Protein AF-A0A382IQV8-F1 (afdb_monomer_lite)

Secondary structure (DSSP, 8-state):
---EEEEE-BTTTB----HHHHHHHHHHHHHHHHHSTTTSPPPGGGTT--BPTTHHHHHHHS-TTSEEEEE-S--GGGHHHHHHHHHHTT---SEEE----SSPP-----EEEP-S-----SSS-TTTTSEEES-------TTT----SS------

Sequence (156 aa):
MRNTWFIDIDGTIVKHKNNEQLDERLMLLGEEQIVFPYGEDVDADLLDEEMLPGVKDFWSEIPSEDIIILTTAREHRHKWLTEQMLRVFGLRYDQIIFALGSNKRFLINDREPHKGEFITYPHILESASEFKDKAIALNVERNRGLINEKWVFTHI

pLDDT: mean 82.47, std 18.12, range [37.38, 98.62]

Structure (mmCIF, N/CA/C/O backbone):
data_AF-A0A382IQV8-F1
#
_entry.id   AF-A0A382IQV8-F1
#
loop_
_atom_site.group_PDB
_atom_site.id
_atom_site.type_symbol
_atom_site.label_atom_id
_atom_site.label_alt_id
_atom_site.label_comp_id
_atom_site.label_asym_id
_atom_site.label_entity_id
_atom_site.label_seq_id
_atom_site.pdbx_PDB_ins_code
_atom_site.Cartn_x
_atom_site.Cartn_y
_atom_site.Cartn_z
_atom_site.occupancy
_atom_site.B_iso_or_equiv
_atom_site.auth_seq_id
_atom_site.auth_comp_id
_atom_site.auth_asym_id
_atom_site.auth_atom_id
_atom_site.pdbx_PDB_model_num
ATOM 1 N N . MET A 1 1 ? -20.464 -0.361 11.454 1.00 68.88 1 MET A N 1
ATOM 2 C CA . MET A 1 1 ? -19.766 0.947 11.378 1.00 68.88 1 MET A CA 1
ATOM 3 C C . MET A 1 1 ? -18.715 0.813 10.296 1.00 68.88 1 MET A C 1
ATOM 5 O O . MET A 1 1 ? -18.274 -0.300 10.078 1.00 68.88 1 MET A O 1
ATOM 9 N N . ARG A 1 2 ? -18.370 1.895 9.598 1.00 88.56 2 ARG A N 1
ATOM 10 C CA . ARG A 1 2 ? -17.393 1.859 8.505 1.00 88.56 2 ARG A CA 1
ATOM 11 C C . ARG A 1 2 ? -15.979 2.005 9.066 1.00 88.56 2 ARG A C 1
ATOM 13 O O . ARG A 1 2 ? -15.729 3.003 9.745 1.00 88.56 2 ARG A O 1
ATOM 20 N N . ASN A 1 3 ? -15.086 1.064 8.780 1.00 92.81 3 ASN A N 1
ATOM 21 C CA . ASN A 1 3 ? -13.671 1.193 9.121 1.00 92.81 3 ASN A CA 1
ATOM 22 C C . ASN A 1 3 ? -12.900 1.897 7.995 1.00 92.81 3 ASN A C 1
ATOM 24 O O . ASN A 1 3 ? -13.375 2.026 6.862 1.00 92.81 3 ASN A O 1
ATOM 28 N N . THR A 1 4 ? -11.689 2.343 8.322 1.00 95.31 4 THR A N 1
ATOM 29 C CA . THR A 1 4 ? -10.746 2.926 7.364 1.00 95.31 4 THR A CA 1
ATOM 30 C C . THR A 1 4 ? -9.427 2.172 7.437 1.00 95.31 4 THR A C 1
ATOM 32 O O . THR A 1 4 ? -8.847 2.035 8.514 1.00 95.31 4 THR A O 1
ATOM 35 N N . TRP A 1 5 ? -8.936 1.731 6.286 1.00 95.62 5 TRP A N 1
ATOM 36 C CA . TRP A 1 5 ? -7.706 0.968 6.127 1.00 95.62 5 TRP A CA 1
ATOM 37 C C . TRP A 1 5 ? -6.628 1.855 5.518 1.00 95.62 5 TRP A C 1
ATOM 39 O O . TRP A 1 5 ? -6.805 2.381 4.422 1.00 95.62 5 TRP A O 1
ATOM 49 N N . PHE A 1 6 ? -5.505 2.008 6.217 1.00 96.38 6 PHE A N 1
ATOM 50 C CA . PHE A 1 6 ? -4.305 2.647 5.678 1.00 96.38 6 PHE A CA 1
ATOM 51 C C . PHE A 1 6 ? -3.318 1.558 5.266 1.00 96.38 6 PHE A C 1
ATOM 53 O O . PHE A 1 6 ? -2.800 0.854 6.132 1.00 96.38 6 PHE A O 1
ATOM 60 N N . ILE A 1 7 ? -3.071 1.403 3.965 1.00 96.81 7 ILE A N 1
ATOM 61 C CA . ILE A 1 7 ? -2.257 0.297 3.436 1.00 96.81 7 ILE A CA 1
ATOM 62 C C . ILE A 1 7 ? -1.095 0.858 2.613 1.00 96.81 7 ILE A C 1
ATOM 64 O O . ILE A 1 7 ? -1.285 1.703 1.742 1.00 96.81 7 ILE A O 1
ATOM 68 N N . ASP A 1 8 ? 0.129 0.431 2.913 1.00 96.81 8 ASP A N 1
ATOM 69 C CA . ASP A 1 8 ? 1.323 0.786 2.136 1.00 96.81 8 ASP A CA 1
ATOM 70 C C . ASP A 1 8 ? 1.357 0.008 0.805 1.00 96.81 8 ASP A C 1
ATOM 72 O O . ASP A 1 8 ? 0.843 -1.104 0.739 1.00 96.81 8 ASP A O 1
ATOM 76 N N . ILE A 1 9 ? 1.936 0.568 -0.264 1.00 97.88 9 ILE A N 1
ATOM 77 C CA . ILE A 1 9 ? 2.003 -0.107 -1.578 1.00 97.88 9 ILE A CA 1
ATOM 78 C C . ILE A 1 9 ? 3.272 -0.965 -1.709 1.00 97.88 9 ILE A C 1
ATOM 80 O O . ILE A 1 9 ? 3.201 -2.196 -1.776 1.00 97.88 9 ILE A O 1
ATOM 84 N N . ASP A 1 10 ? 4.438 -0.324 -1.762 1.00 97.44 10 ASP A N 1
ATOM 85 C CA . ASP A 1 10 ? 5.699 -0.947 -2.172 1.00 97.44 10 ASP A CA 1
ATOM 86 C C . ASP A 1 10 ? 6.320 -1.809 -1.071 1.00 97.44 10 ASP A C 1
ATOM 88 O O . ASP A 1 10 ? 6.808 -1.327 -0.051 1.00 97.44 10 ASP A O 1
ATOM 92 N N . GLY A 1 11 ? 6.378 -3.115 -1.315 1.00 96.25 11 GLY A N 1
ATOM 93 C CA . GLY A 1 11 ? 6.827 -4.103 -0.341 1.00 96.25 11 GLY A CA 1
ATOM 94 C C . GLY A 1 11 ? 5.714 -4.664 0.538 1.00 96.25 11 GLY A C 1
ATOM 95 O O . GLY A 1 11 ? 6.015 -5.526 1.364 1.00 96.25 11 GLY A O 1
ATOM 96 N N . THR A 1 12 ? 4.471 -4.223 0.330 1.00 96.19 12 THR A N 1
ATOM 97 C CA . THR A 1 12 ? 3.285 -4.646 1.088 1.00 96.19 12 THR A CA 1
ATOM 98 C C . THR A 1 12 ? 2.229 -5.262 0.162 1.00 96.19 12 THR A C 1
ATOM 100 O O . THR A 1 12 ? 1.868 -6.422 0.344 1.00 96.19 12 THR A O 1
ATOM 103 N N . ILE A 1 13 ? 1.790 -4.529 -0.869 1.00 97.69 13 ILE A N 1
ATOM 104 C CA . ILE A 1 13 ? 0.855 -5.002 -1.912 1.00 97.69 13 ILE A CA 1
ATOM 105 C C . ILE A 1 13 ? 1.627 -5.610 -3.085 1.00 97.69 13 ILE A C 1
ATOM 107 O O . ILE A 1 13 ? 1.256 -6.652 -3.620 1.00 97.69 13 ILE A O 1
ATOM 111 N N . VAL A 1 14 ? 2.712 -4.951 -3.487 1.00 97.88 14 VAL A N 1
ATOM 112 C CA . VAL A 1 14 ? 3.538 -5.347 -4.632 1.00 97.88 14 VAL A CA 1
ATOM 113 C C . VAL A 1 14 ? 4.999 -5.444 -4.239 1.00 97.88 14 VAL A C 1
ATOM 115 O O . VAL A 1 14 ? 5.410 -4.905 -3.206 1.00 97.88 14 VAL A O 1
ATOM 118 N N . LYS A 1 15 ? 5.805 -6.124 -5.053 1.00 97.88 15 LYS A N 1
ATOM 119 C CA . LYS A 1 15 ? 7.254 -6.139 -4.876 1.00 97.88 15 LYS A CA 1
ATOM 120 C C . LYS A 1 15 ? 7.783 -4.707 -4.857 1.00 97.88 15 LYS A C 1
ATOM 122 O O . LYS A 1 15 ? 7.514 -3.910 -5.744 1.00 97.88 15 LYS A O 1
ATOM 127 N N . HIS A 1 16 ? 8.551 -4.382 -3.825 1.00 97.50 16 HIS A N 1
ATOM 128 C CA . HIS A 1 16 ? 9.130 -3.061 -3.650 1.00 97.50 16 HIS A CA 1
ATOM 129 C C . HIS A 1 16 ? 9.996 -2.669 -4.853 1.00 97.50 16 HIS A C 1
ATOM 131 O O . HIS A 1 16 ? 10.999 -3.335 -5.135 1.00 97.50 16 HIS A O 1
ATOM 137 N N . LYS A 1 17 ? 9.681 -1.513 -5.440 1.00 96.56 17 LYS A N 1
ATOM 138 C CA . LYS A 1 17 ? 10.497 -0.807 -6.430 1.00 96.56 17 LYS A CA 1
ATOM 139 C C . LYS A 1 17 ? 10.854 0.586 -5.927 1.00 96.56 17 LYS A C 1
ATOM 141 O O . LYS A 1 17 ? 10.083 1.210 -5.202 1.00 96.56 17 LYS A O 1
ATOM 146 N N . ASN A 1 18 ? 12.045 1.063 -6.277 1.00 96.25 18 ASN A N 1
ATOM 147 C CA . ASN A 1 18 ? 12.410 2.458 -6.036 1.00 96.25 18 ASN A CA 1
ATOM 148 C C . ASN A 1 18 ? 11.871 3.363 -7.166 1.00 96.25 18 ASN A C 1
ATOM 150 O O . ASN A 1 18 ? 11.386 2.879 -8.188 1.00 96.25 18 ASN A O 1
ATOM 154 N N . ASN A 1 19 ? 11.952 4.683 -6.982 1.00 96.56 19 ASN A N 1
ATOM 155 C CA . ASN A 1 19 ? 11.470 5.637 -7.983 1.00 96.56 19 ASN A CA 1
ATOM 156 C C . ASN A 1 19 ? 12.250 5.553 -9.313 1.00 96.56 19 ASN A C 1
ATOM 158 O O . ASN A 1 19 ? 11.633 5.700 -10.356 1.00 96.56 19 ASN A O 1
ATOM 162 N N . GLU A 1 20 ? 13.551 5.239 -9.301 1.00 96.62 20 GLU A N 1
ATOM 163 C CA . GLU A 1 20 ? 14.361 5.098 -10.528 1.00 96.62 20 GLU A CA 1
ATOM 164 C C . GLU A 1 20 ? 13.877 3.930 -11.403 1.00 96.62 20 GLU A C 1
ATOM 166 O O . GLU A 1 20 ? 13.711 4.082 -12.606 1.00 96.62 20 GLU A O 1
ATOM 171 N N . GLN A 1 21 ? 13.559 2.783 -10.799 1.00 96.25 21 GLN A N 1
ATOM 172 C CA . GLN A 1 21 ? 13.012 1.619 -11.504 1.00 96.25 21 GLN A CA 1
ATOM 173 C C . GLN A 1 21 ? 11.627 1.904 -12.102 1.00 96.25 21 GLN A C 1
ATOM 175 O O . GLN A 1 21 ? 11.269 1.368 -13.150 1.00 96.25 21 GLN A O 1
ATOM 180 N N . LEU A 1 22 ? 10.823 2.731 -11.429 1.00 95.19 22 LEU A N 1
ATOM 181 C CA . LEU A 1 22 ? 9.519 3.155 -11.940 1.00 95.19 22 LEU A CA 1
ATOM 182 C C . LEU A 1 22 ? 9.669 4.179 -13.071 1.00 95.19 22 LEU A C 1
ATOM 184 O O . LEU A 1 22 ? 8.923 4.111 -14.047 1.00 95.19 22 LEU A O 1
ATOM 188 N N . ASP A 1 23 ? 10.654 5.072 -12.974 1.00 94.50 23 ASP A N 1
ATOM 189 C CA . ASP A 1 23 ? 11.015 6.017 -14.031 1.00 94.50 23 ASP A CA 1
ATOM 190 C C . ASP A 1 23 ? 11.483 5.282 -15.292 1.00 94.50 23 ASP A C 1
ATOM 192 O O . ASP A 1 23 ? 10.970 5.540 -16.381 1.00 94.50 23 ASP A O 1
ATOM 196 N N . GLU A 1 24 ? 12.387 4.310 -15.150 1.00 93.62 24 GLU A N 1
ATOM 197 C CA . GLU A 1 24 ? 12.814 3.431 -16.245 1.00 93.62 24 GLU A CA 1
ATOM 198 C C . GLU A 1 24 ? 11.615 2.737 -16.893 1.00 93.62 24 GLU A C 1
ATOM 200 O O . GLU A 1 24 ? 11.510 2.673 -18.121 1.00 93.62 24 GLU A O 1
ATOM 205 N N . ARG A 1 25 ? 10.663 2.263 -16.080 1.00 91.44 25 ARG A N 1
ATOM 206 C CA . ARG A 1 25 ? 9.465 1.617 -16.608 1.00 91.44 25 ARG A CA 1
ATOM 207 C C . ARG A 1 25 ? 8.580 2.577 -17.397 1.00 91.44 25 ARG A C 1
ATOM 209 O O . ARG A 1 25 ? 8.141 2.224 -18.490 1.00 91.44 25 ARG A O 1
ATOM 216 N N . LEU A 1 26 ? 8.349 3.785 -16.888 1.00 89.75 26 LEU A N 1
ATOM 217 C CA . LEU A 1 26 ? 7.609 4.821 -17.611 1.00 89.75 26 LEU A CA 1
ATOM 218 C C . LEU A 1 26 ? 8.294 5.192 -18.933 1.00 89.75 26 LEU A C 1
ATOM 220 O O . LEU A 1 26 ? 7.616 5.339 -19.948 1.00 89.75 26 LEU A O 1
ATOM 224 N N . MET A 1 27 ? 9.627 5.293 -18.947 1.00 88.88 27 MET A N 1
ATOM 225 C CA . MET A 1 27 ? 10.386 5.566 -20.172 1.00 88.88 27 MET A CA 1
ATOM 226 C C . MET A 1 27 ? 10.217 4.456 -21.215 1.00 88.88 27 MET A C 1
ATOM 228 O O . MET A 1 27 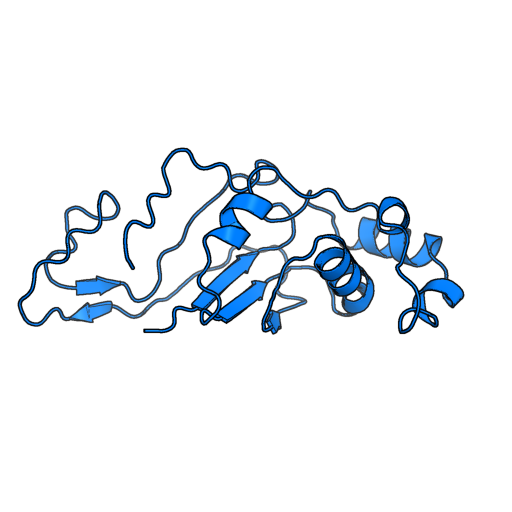? 10.060 4.756 -22.396 1.00 88.88 27 MET A O 1
ATOM 232 N N . LEU A 1 28 ? 10.215 3.186 -20.792 1.00 87.75 28 LEU A N 1
ATOM 233 C CA . LEU A 1 28 ? 10.021 2.038 -21.687 1.00 87.75 28 LEU A CA 1
ATOM 234 C C . LEU A 1 28 ? 8.606 1.955 -22.268 1.00 87.75 28 LEU A C 1
ATOM 236 O O . LEU A 1 28 ? 8.439 1.490 -23.393 1.00 87.75 28 LEU A O 1
ATOM 240 N N . LEU A 1 29 ? 7.595 2.396 -21.518 1.00 83.69 29 LEU A N 1
ATOM 241 C CA . LEU A 1 29 ? 6.222 2.477 -22.016 1.00 83.69 29 LEU A CA 1
ATOM 242 C C . LEU A 1 29 ? 6.073 3.555 -23.099 1.00 83.69 29 LEU A C 1
ATOM 244 O O . LEU A 1 29 ? 5.292 3.383 -24.034 1.00 83.69 29 LEU A O 1
ATOM 248 N N . GLY A 1 30 ? 6.874 4.620 -23.027 1.00 74.12 30 GLY A N 1
ATOM 249 C CA . GLY A 1 30 ? 6.828 5.731 -23.972 1.00 74.12 30 GLY A CA 1
ATOM 250 C C . GLY A 1 30 ? 5.577 6.602 -23.803 1.00 74.12 30 GLY A C 1
ATOM 251 O O . GLY A 1 30 ? 4.562 6.190 -23.241 1.00 74.12 30 GLY A O 1
ATOM 252 N N . GLU A 1 31 ? 5.642 7.843 -24.291 1.00 66.19 31 GLU A N 1
ATOM 253 C CA . GLU A 1 31 ? 4.554 8.819 -24.122 1.00 66.19 31 GLU A CA 1
ATOM 254 C C . GLU A 1 31 ? 3.244 8.362 -24.780 1.00 66.19 31 GLU A C 1
ATOM 256 O O . GLU A 1 31 ? 2.172 8.600 -24.230 1.00 66.19 31 GLU A O 1
ATOM 261 N N . GLU A 1 32 ? 3.305 7.648 -25.909 1.00 61.41 32 GLU A N 1
ATOM 262 C CA . GLU A 1 32 ? 2.106 7.184 -26.618 1.00 61.41 32 GLU A CA 1
ATOM 263 C C . GLU A 1 32 ? 1.259 6.222 -25.769 1.00 61.41 32 GLU A C 1
ATOM 265 O O . GLU A 1 32 ? 0.039 6.368 -25.720 1.00 61.41 32 GLU A O 1
ATOM 270 N N . GLN A 1 33 ? 1.873 5.307 -25.011 1.00 59.84 33 GLN A N 1
ATOM 271 C CA . GLN A 1 33 ? 1.118 4.394 -24.139 1.00 59.84 33 GLN A CA 1
ATOM 272 C C . GLN A 1 33 ? 0.539 5.102 -22.904 1.00 59.84 33 GLN A C 1
ATOM 274 O O . GLN A 1 33 ? -0.514 4.713 -22.401 1.00 59.84 33 GLN A O 1
ATOM 279 N N . ILE A 1 34 ? 1.185 6.180 -22.443 1.00 57.88 34 ILE A N 1
ATOM 280 C CA . ILE A 1 34 ? 0.716 7.007 -21.319 1.00 57.88 34 ILE A CA 1
ATOM 281 C C . ILE A 1 34 ? -0.442 7.930 -21.749 1.00 57.88 34 ILE A C 1
ATOM 283 O O . ILE A 1 34 ? -1.275 8.299 -20.919 1.00 57.88 34 ILE A O 1
ATOM 287 N N . VAL A 1 35 ? -0.529 8.290 -23.038 1.00 55.94 35 VAL A N 1
ATOM 288 C CA . VAL A 1 35 ? -1.546 9.207 -23.595 1.00 55.94 35 VAL A CA 1
ATOM 289 C C . VAL A 1 35 ? -2.823 8.486 -24.067 1.00 55.94 35 VAL A C 1
ATOM 291 O O . VAL A 1 35 ? -3.893 9.097 -24.054 1.00 55.94 35 VAL A O 1
ATOM 294 N N . PHE A 1 36 ? -2.775 7.179 -24.367 1.00 53.22 36 PHE A N 1
ATOM 295 C CA . PHE A 1 36 ? -3.946 6.358 -24.746 1.00 53.22 36 PHE A CA 1
ATOM 296 C C . PHE A 1 36 ? -4.612 5.467 -23.648 1.00 53.22 36 PHE A C 1
ATOM 298 O O . PHE A 1 36 ? -5.195 4.440 -23.989 1.00 53.22 36 PHE A O 1
ATOM 305 N N . PRO A 1 37 ? -4.653 5.793 -22.337 1.00 52.97 37 PRO A N 1
ATOM 306 C CA . PRO A 1 37 ? -5.076 4.829 -21.311 1.00 52.97 37 PRO A CA 1
ATOM 307 C C . PRO A 1 37 ? -6.569 4.863 -20.941 1.00 52.97 37 PRO A C 1
ATOM 309 O O . PRO A 1 37 ? -6.979 4.210 -19.982 1.00 52.97 37 PRO A O 1
ATOM 312 N N . TYR A 1 38 ? -7.402 5.642 -21.635 1.00 51.66 38 TYR A N 1
ATOM 313 C CA . TYR A 1 38 ? -8.816 5.794 -21.256 1.00 51.66 38 TYR A CA 1
ATOM 314 C C . TYR A 1 38 ? -9.783 4.819 -21.950 1.00 51.66 38 TYR A C 1
ATOM 316 O O . TYR A 1 38 ? -10.989 4.942 -21.745 1.00 51.66 38 TYR A O 1
ATOM 324 N N . GLY A 1 39 ? -9.295 3.844 -22.730 1.00 52.66 39 GLY A N 1
ATOM 325 C CA . GLY A 1 39 ? -10.178 2.981 -23.531 1.00 52.66 39 GLY A CA 1
ATOM 326 C C . GLY A 1 39 ? -9.807 1.505 -23.655 1.00 52.66 39 GLY A C 1
ATOM 327 O O . GLY A 1 39 ? -10.721 0.691 -23.745 1.00 52.66 39 GLY A O 1
ATOM 328 N N . GLU A 1 40 ? -8.524 1.140 -23.623 1.00 59.91 40 GLU A N 1
ATOM 329 C CA . GLU A 1 40 ? -8.083 -0.253 -23.794 1.00 59.91 40 GLU A CA 1
ATOM 330 C C . GLU A 1 40 ? -7.298 -0.734 -22.571 1.00 59.91 40 GLU A C 1
ATOM 332 O O . GLU A 1 40 ? -6.636 0.054 -21.890 1.00 59.91 40 GLU A O 1
ATOM 337 N N . ASP A 1 41 ? -7.442 -2.017 -22.242 1.00 61.53 41 ASP A N 1
ATOM 338 C CA . ASP A 1 41 ? -6.724 -2.624 -21.127 1.00 61.53 41 ASP A CA 1
ATOM 339 C C . ASP A 1 41 ? -5.224 -2.652 -21.456 1.00 61.53 41 ASP A C 1
ATOM 341 O O . ASP A 1 41 ? -4.807 -3.206 -22.473 1.00 61.53 41 ASP A O 1
ATOM 345 N N . VAL A 1 42 ? -4.410 -2.027 -20.600 1.00 68.88 42 VAL A N 1
ATOM 346 C CA . VAL A 1 42 ? -2.950 -2.141 -20.684 1.00 68.88 42 VAL A CA 1
ATOM 347 C C . VAL A 1 42 ? -2.592 -3.588 -20.364 1.00 68.88 42 VAL A C 1
ATOM 349 O O . VAL A 1 42 ? -3.036 -4.117 -19.343 1.00 68.88 42 VAL A O 1
ATOM 352 N N . ASP A 1 43 ? -1.797 -4.221 -21.226 1.00 75.06 43 ASP A N 1
ATOM 353 C CA . ASP A 1 43 ? -1.264 -5.554 -20.951 1.00 75.06 43 ASP A CA 1
ATOM 354 C C . ASP A 1 43 ? -0.532 -5.529 -19.598 1.00 75.06 43 ASP A C 1
ATOM 356 O O . ASP A 1 43 ? 0.343 -4.694 -19.358 1.00 75.06 43 ASP A O 1
ATOM 360 N N . ALA A 1 44 ? -0.925 -6.417 -18.683 1.00 76.12 44 ALA A N 1
ATOM 361 C CA . ALA A 1 44 ? -0.371 -6.485 -17.335 1.00 76.12 44 ALA A CA 1
ATOM 362 C C . ALA A 1 44 ? 1.156 -6.653 -17.357 1.00 76.12 44 ALA A C 1
ATOM 364 O O . ALA A 1 44 ? 1.861 -6.061 -16.532 1.00 76.12 44 ALA A O 1
ATOM 365 N N . ASP A 1 45 ? 1.668 -7.381 -18.352 1.00 78.69 45 ASP A N 1
ATOM 366 C CA . ASP A 1 45 ? 3.098 -7.619 -18.534 1.00 78.69 45 ASP A CA 1
ATOM 367 C C . ASP A 1 45 ? 3.847 -6.323 -18.896 1.00 78.69 45 ASP A C 1
ATOM 369 O O . ASP A 1 45 ? 5.050 -6.201 -18.648 1.00 78.69 45 ASP A O 1
ATOM 373 N N . LEU A 1 46 ? 3.140 -5.303 -19.402 1.00 81.75 46 LEU A N 1
ATOM 374 C CA . LEU A 1 46 ? 3.669 -3.964 -19.675 1.00 81.75 46 LEU A CA 1
ATOM 375 C C . LEU A 1 46 ? 3.755 -3.074 -18.429 1.00 81.75 46 LEU A C 1
ATOM 377 O O . LEU A 1 46 ? 4.446 -2.060 -18.452 1.00 81.75 46 LEU A O 1
ATOM 381 N N . LEU A 1 47 ? 3.192 -3.462 -17.289 1.00 87.38 47 LEU A N 1
ATOM 382 C CA . LEU A 1 47 ? 3.368 -2.697 -16.050 1.00 87.38 47 LEU A CA 1
ATOM 383 C C . LEU A 1 47 ? 4.633 -3.111 -15.290 1.00 87.38 47 LEU A C 1
ATOM 385 O O . LEU A 1 47 ? 5.232 -2.270 -14.626 1.00 87.38 47 LEU A O 1
ATOM 389 N N . ASP A 1 48 ? 5.096 -4.356 -15.475 1.00 91.19 48 ASP A N 1
ATOM 390 C CA . ASP A 1 48 ? 6.219 -4.940 -14.719 1.00 91.19 48 ASP A CA 1
ATOM 391 C C . ASP A 1 48 ? 5.997 -4.797 -13.202 1.00 91.19 48 ASP A C 1
ATOM 393 O O . ASP A 1 48 ? 6.850 -4.336 -12.458 1.00 91.19 48 ASP A O 1
ATOM 397 N N . GLU A 1 49 ? 4.805 -5.118 -12.715 1.00 95.00 49 GLU A N 1
ATOM 398 C CA . GLU A 1 49 ? 4.482 -5.078 -11.288 1.00 95.00 49 GLU A CA 1
ATOM 399 C C . GLU A 1 49 ? 4.143 -6.493 -10.828 1.00 95.00 49 GLU A C 1
ATOM 401 O O . GLU A 1 49 ? 3.465 -7.240 -11.530 1.00 95.00 49 GLU A O 1
ATOM 406 N N . GLU A 1 50 ? 4.605 -6.872 -9.639 1.00 95.94 50 GLU A N 1
ATOM 407 C CA . GLU A 1 50 ? 4.392 -8.211 -9.085 1.00 95.94 50 GLU A CA 1
ATOM 408 C C . GLU A 1 50 ? 3.581 -8.089 -7.798 1.00 95.94 50 GLU A C 1
ATOM 410 O O . GLU A 1 50 ? 4.075 -7.563 -6.797 1.00 95.94 50 GLU A O 1
ATOM 415 N N . MET A 1 51 ? 2.336 -8.571 -7.811 1.00 96.94 51 MET A N 1
ATOM 416 C CA . MET A 1 51 ? 1.514 -8.642 -6.605 1.00 96.94 51 MET A CA 1
ATOM 417 C C . MET A 1 51 ? 2.091 -9.661 -5.620 1.00 96.94 51 MET A C 1
ATOM 419 O O . MET A 1 51 ? 2.426 -10.784 -5.990 1.00 96.94 51 MET A O 1
ATOM 423 N N . LEU A 1 52 ? 2.161 -9.283 -4.345 1.00 97.19 52 LEU A N 1
ATOM 424 C CA . LEU A 1 52 ? 2.641 -10.169 -3.292 1.00 97.19 52 LEU A CA 1
ATOM 425 C C . LEU A 1 52 ? 1.562 -11.180 -2.847 1.00 97.19 52 LEU A C 1
ATOM 427 O O . LEU A 1 52 ? 0.363 -10.913 -2.968 1.00 97.19 52 LEU A O 1
ATOM 431 N N . PRO A 1 53 ? 1.962 -12.337 -2.283 1.00 95.44 53 PRO A N 1
ATOM 432 C CA . PRO A 1 53 ? 1.021 -13.353 -1.811 1.00 95.44 53 PRO A CA 1
ATOM 433 C C . PRO A 1 53 ? 0.026 -12.830 -0.762 1.00 95.44 53 PRO A C 1
ATOM 435 O O . PRO A 1 53 ? 0.354 -11.955 0.040 1.00 95.44 53 PRO A O 1
ATOM 438 N N . GLY A 1 54 ? -1.190 -13.383 -0.752 1.00 93.25 54 GLY A N 1
ATOM 439 C CA . GLY A 1 54 ? -2.240 -13.075 0.233 1.00 93.25 54 GLY A CA 1
ATOM 440 C C . GLY A 1 54 ? -2.938 -11.720 0.059 1.00 93.25 54 GLY A C 1
ATOM 441 O O . GLY A 1 54 ? -3.952 -11.470 0.699 1.00 93.25 54 GLY A O 1
ATOM 442 N N . VAL A 1 55 ? -2.462 -10.851 -0.839 1.00 95.12 55 VAL A N 1
ATOM 443 C CA . VAL A 1 55 ? -3.058 -9.523 -1.075 1.00 95.12 55 VAL A CA 1
ATOM 444 C C . VAL A 1 55 ? -4.496 -9.622 -1.577 1.00 95.12 55 VAL A C 1
ATOM 446 O O . VAL A 1 55 ? -5.364 -8.905 -1.087 1.00 95.12 55 VAL A O 1
ATOM 449 N N . LYS A 1 56 ? -4.766 -10.521 -2.531 1.00 95.00 56 LYS A N 1
ATOM 450 C CA . LYS A 1 56 ? -6.121 -10.745 -3.057 1.00 95.00 56 LYS A CA 1
ATOM 451 C C . LYS A 1 56 ? -7.084 -11.258 -1.998 1.00 95.00 56 LYS A C 1
ATOM 453 O O . LYS A 1 56 ? -8.198 -10.746 -1.910 1.00 95.00 56 LYS A O 1
ATOM 458 N N . ASP A 1 57 ? -6.632 -12.223 -1.206 1.00 92.00 57 ASP A N 1
ATOM 459 C CA . ASP A 1 57 ? -7.428 -12.813 -0.134 1.00 92.00 57 ASP A CA 1
ATOM 460 C C . ASP A 1 57 ? -7.757 -11.742 0.908 1.00 92.00 57 ASP A C 1
ATOM 462 O O . ASP A 1 57 ? -8.929 -11.502 1.189 1.00 92.00 57 ASP A O 1
ATOM 466 N N . PHE A 1 58 ? -6.748 -10.984 1.350 1.00 91.88 58 PHE A N 1
ATOM 467 C CA . PHE A 1 58 ? -6.928 -9.853 2.258 1.00 91.88 58 PHE A CA 1
ATOM 468 C C . PHE A 1 58 ? -7.928 -8.827 1.708 1.00 91.88 58 PHE A C 1
ATOM 470 O O . PHE A 1 58 ? -8.856 -8.441 2.408 1.00 91.88 58 PHE A O 1
ATOM 477 N N . TRP A 1 59 ? -7.803 -8.416 0.439 1.00 94.94 59 TRP A N 1
ATOM 478 C CA . TRP A 1 59 ? -8.737 -7.458 -0.173 1.00 94.94 59 TRP A CA 1
ATOM 479 C C . TRP A 1 59 ? -10.177 -7.969 -0.239 1.00 94.94 59 TRP A C 1
ATOM 481 O O . TRP A 1 59 ? -11.108 -7.166 -0.163 1.00 94.94 59 TRP A O 1
ATOM 491 N N . SER A 1 60 ? -10.362 -9.283 -0.401 1.00 92.25 60 SER A N 1
ATOM 492 C CA . SER A 1 60 ? -11.684 -9.917 -0.435 1.00 92.25 60 SER A CA 1
ATOM 493 C C . SER A 1 60 ? -12.373 -9.936 0.933 1.00 92.25 60 SER A C 1
ATOM 495 O O . SER A 1 60 ? -13.601 -9.956 0.994 1.00 92.25 60 SER A O 1
ATOM 497 N N . GLU A 1 61 ? -11.593 -9.874 2.016 1.00 90.38 61 GLU A N 1
ATOM 498 C CA . GLU A 1 61 ? -12.090 -9.821 3.392 1.00 90.38 61 GLU A CA 1
ATOM 499 C C . GLU A 1 61 ? -12.482 -8.400 3.827 1.00 90.38 61 GLU A C 1
ATOM 501 O O . GLU A 1 61 ? -13.251 -8.250 4.775 1.00 90.38 61 GLU A O 1
ATOM 506 N N . ILE A 1 62 ? -12.003 -7.352 3.140 1.00 92.06 62 ILE A N 1
ATOM 507 C CA . ILE A 1 62 ? -12.343 -5.964 3.483 1.00 92.06 62 ILE A CA 1
ATOM 508 C C . ILE A 1 62 ? -13.806 -5.672 3.087 1.00 92.06 62 ILE A C 1
ATOM 510 O O . ILE A 1 62 ? -14.107 -5.657 1.883 1.00 92.06 62 ILE A O 1
ATOM 514 N N . PRO A 1 63 ? -14.700 -5.331 4.043 1.00 93.88 63 PRO A N 1
ATOM 515 C CA . PRO A 1 63 ? -16.096 -4.992 3.764 1.00 93.88 63 PRO A CA 1
ATOM 516 C C . PRO A 1 63 ? -16.243 -3.896 2.709 1.00 93.88 63 PRO A C 1
ATOM 518 O O . PRO A 1 63 ? -15.506 -2.909 2.712 1.00 93.88 63 PRO A O 1
ATOM 521 N N . SER A 1 64 ? -17.203 -4.047 1.798 1.00 93.88 64 SER A N 1
ATOM 522 C CA . SER A 1 64 ? -17.388 -3.149 0.644 1.00 93.88 64 SER A CA 1
ATOM 523 C C . SER A 1 64 ? -17.621 -1.682 1.016 1.00 93.88 64 SER A C 1
ATOM 525 O O . SER A 1 64 ? -17.310 -0.782 0.240 1.00 93.88 64 SER A O 1
ATOM 527 N N . GLU A 1 65 ? -18.173 -1.447 2.200 1.00 95.06 65 GLU A N 1
ATOM 528 C CA . GLU A 1 65 ? -18.444 -0.137 2.754 1.00 95.06 65 GLU A CA 1
ATOM 529 C C . GLU A 1 65 ? -17.206 0.520 3.360 1.00 95.06 65 GLU A C 1
ATOM 531 O O . GLU A 1 65 ? -17.223 1.739 3.495 1.00 95.06 65 GLU A O 1
ATOM 536 N N . ASP A 1 66 ? -16.170 -0.243 3.721 1.00 96.31 66 ASP A N 1
ATOM 537 C CA . ASP A 1 66 ? -14.946 0.271 4.337 1.00 96.31 66 ASP A CA 1
ATOM 538 C C . ASP A 1 66 ? -14.108 1.085 3.352 1.00 96.31 66 ASP A C 1
ATOM 540 O O . ASP A 1 66 ? -14.025 0.769 2.161 1.00 96.31 66 ASP A O 1
ATOM 544 N N . ILE A 1 67 ? -13.447 2.111 3.891 1.00 97.75 67 ILE A N 1
ATOM 545 C CA . ILE A 1 67 ? -12.597 3.035 3.135 1.00 97.75 67 ILE A CA 1
ATOM 546 C C . ILE A 1 67 ? -11.183 2.468 3.062 1.00 97.75 67 ILE A C 1
ATOM 548 O O . ILE A 1 67 ? -10.603 2.134 4.093 1.00 97.75 67 ILE A O 1
ATOM 552 N N . ILE A 1 68 ? -10.589 2.433 1.874 1.00 98.44 68 ILE A N 1
ATOM 553 C CA . ILE A 1 68 ? -9.193 2.050 1.661 1.00 98.44 68 ILE A CA 1
ATOM 554 C C . ILE A 1 68 ? -8.398 3.272 1.199 1.00 98.44 68 ILE A C 1
ATOM 556 O O . ILE A 1 68 ? -8.588 3.794 0.098 1.00 98.44 68 ILE A O 1
ATOM 560 N N . ILE A 1 69 ? -7.472 3.711 2.049 1.00 98.56 69 ILE A N 1
ATOM 561 C CA . ILE A 1 69 ? -6.495 4.756 1.757 1.00 98.56 69 ILE A CA 1
ATOM 562 C C . ILE A 1 69 ? -5.138 4.090 1.555 1.00 98.56 69 ILE A C 1
ATOM 564 O O . ILE A 1 69 ? -4.523 3.575 2.490 1.00 98.56 69 ILE A O 1
ATOM 568 N N . LEU A 1 70 ? -4.645 4.126 0.323 1.00 98.62 70 LEU A N 1
ATOM 569 C CA . LEU A 1 70 ? -3.309 3.651 0.008 1.00 98.62 70 LEU A CA 1
ATOM 570 C C . LEU A 1 70 ? -2.271 4.727 0.311 1.00 98.62 70 LEU A C 1
ATOM 572 O O . LEU A 1 70 ? -2.499 5.918 0.112 1.00 98.62 70 LEU A O 1
ATOM 576 N N . THR A 1 71 ? -1.105 4.309 0.778 1.00 97.69 71 THR A N 1
ATOM 577 C CA . THR A 1 71 ? 0.017 5.188 1.106 1.00 97.69 71 THR A CA 1
ATOM 578 C C . THR A 1 71 ? 1.263 4.702 0.379 1.00 97.69 71 THR A C 1
ATOM 580 O O . THR A 1 71 ? 1.505 3.503 0.279 1.00 97.69 71 THR A O 1
ATOM 583 N N . THR A 1 72 ? 2.059 5.612 -0.181 1.00 98.12 72 THR A N 1
ATOM 584 C CA . THR A 1 72 ? 3.256 5.209 -0.930 1.00 98.12 72 THR A CA 1
ATOM 585 C C . THR A 1 72 ? 4.343 6.280 -0.931 1.00 98.12 72 THR A C 1
ATOM 587 O O . THR A 1 72 ? 4.081 7.480 -0.811 1.00 98.12 72 THR A O 1
ATOM 590 N N . ALA A 1 73 ? 5.591 5.825 -1.054 1.00 97.75 73 ALA A N 1
ATOM 591 C CA . ALA A 1 73 ? 6.745 6.674 -1.326 1.00 97.75 73 ALA A CA 1
ATOM 592 C C . ALA A 1 73 ? 6.902 7.001 -2.824 1.00 97.75 73 ALA A C 1
ATOM 594 O O . ALA A 1 73 ? 7.730 7.849 -3.165 1.00 97.75 73 ALA A O 1
ATOM 595 N N . ARG A 1 74 ? 6.114 6.365 -3.706 1.00 97.75 74 ARG A N 1
ATOM 596 C CA . ARG A 1 74 ? 6.061 6.699 -5.131 1.00 97.75 74 ARG A CA 1
ATOM 597 C C . ARG A 1 74 ? 5.728 8.172 -5.303 1.00 97.75 74 ARG A C 1
ATOM 599 O 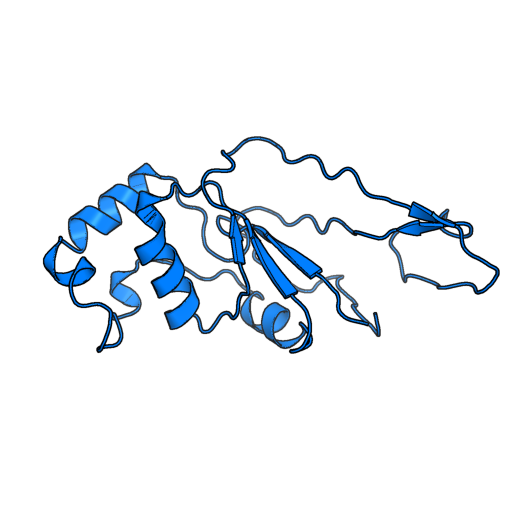O . ARG A 1 74 ? 4.814 8.704 -4.668 1.00 97.75 74 ARG A O 1
ATOM 606 N N . GLU A 1 75 ? 6.480 8.832 -6.167 1.00 97.56 75 GLU A N 1
ATOM 607 C CA . GLU A 1 75 ? 6.255 10.236 -6.495 1.00 97.56 75 GLU A CA 1
ATOM 608 C C . GLU A 1 75 ? 5.072 10.414 -7.456 1.00 97.56 75 GLU A C 1
ATOM 610 O O . GLU A 1 75 ? 4.667 9.489 -8.157 1.00 97.56 75 GLU A O 1
ATOM 615 N N . HIS A 1 76 ? 4.511 11.626 -7.508 1.00 97.06 76 HIS A N 1
ATOM 616 C CA . HIS A 1 76 ? 3.302 11.916 -8.291 1.00 97.06 76 HIS A CA 1
ATOM 617 C C . HIS A 1 76 ? 3.419 11.573 -9.782 1.00 97.06 76 HIS A C 1
ATOM 619 O O . HIS A 1 76 ? 2.413 11.248 -10.408 1.00 97.06 76 HIS A O 1
ATOM 625 N N . ARG A 1 77 ? 4.629 11.600 -10.353 1.00 94.62 77 ARG A N 1
ATOM 626 C CA . ARG A 1 77 ? 4.861 11.204 -11.751 1.00 94.62 77 ARG A CA 1
ATOM 627 C C . ARG A 1 77 ? 4.573 9.721 -12.023 1.00 94.62 77 ARG A C 1
ATOM 629 O O . ARG A 1 77 ? 4.215 9.377 -13.139 1.00 94.62 77 ARG A O 1
ATOM 636 N N . HIS A 1 78 ? 4.609 8.865 -10.999 1.00 95.12 78 HIS A N 1
ATOM 637 C CA . HIS A 1 78 ? 4.254 7.443 -11.096 1.00 95.12 78 HIS A CA 1
ATOM 638 C C . HIS A 1 78 ? 2.760 7.174 -10.885 1.00 95.12 78 HIS A C 1
ATOM 640 O O . HIS A 1 78 ? 2.352 6.011 -10.817 1.00 95.12 78 HIS A O 1
ATOM 646 N N . LYS A 1 79 ? 1.933 8.220 -10.741 1.00 95.12 79 LYS A N 1
ATOM 647 C CA . LYS A 1 79 ? 0.504 8.081 -10.444 1.00 95.12 79 LYS A CA 1
ATOM 648 C C . LYS A 1 79 ? -0.196 7.195 -11.467 1.00 95.12 79 LYS A C 1
ATOM 650 O O . LYS A 1 79 ? -0.835 6.228 -11.074 1.00 95.12 79 LYS A O 1
ATOM 655 N N . TRP A 1 80 ? -0.022 7.488 -12.754 1.00 92.25 80 TRP A N 1
ATOM 656 C CA . TRP A 1 80 ? -0.671 6.731 -13.822 1.00 92.25 80 TRP A CA 1
ATOM 657 C C . TRP A 1 80 ? -0.313 5.239 -13.764 1.00 92.25 80 TRP A C 1
ATOM 659 O O . TRP A 1 80 ? -1.212 4.407 -13.688 1.00 92.25 80 TRP A O 1
ATOM 669 N N . LEU A 1 81 ? 0.983 4.908 -13.694 1.00 92.56 81 LEU A N 1
ATOM 670 C CA . LEU A 1 81 ? 1.464 3.523 -13.608 1.00 92.56 81 LEU A CA 1
ATOM 671 C C . LEU A 1 81 ? 0.876 2.796 -12.388 1.00 92.56 81 LEU A C 1
ATOM 673 O O . LEU A 1 81 ? 0.433 1.656 -12.486 1.00 92.56 81 LEU A O 1
ATOM 677 N N . THR A 1 82 ? 0.823 3.486 -11.247 1.00 96.00 82 THR A N 1
ATOM 678 C CA . THR A 1 82 ? 0.293 2.942 -9.989 1.00 96.00 82 THR A CA 1
ATOM 679 C C . THR A 1 82 ? -1.212 2.679 -10.074 1.00 96.00 82 THR A C 1
ATOM 681 O O . THR A 1 82 ? -1.669 1.620 -9.656 1.00 96.00 82 THR A O 1
ATOM 684 N N . GLU A 1 83 ? -1.992 3.607 -10.633 1.00 95.44 83 GLU A N 1
ATOM 685 C CA . GLU A 1 83 ? -3.444 3.448 -10.791 1.00 95.44 83 GLU A CA 1
ATOM 686 C C . GLU A 1 83 ? -3.792 2.359 -11.820 1.00 95.44 83 GLU A C 1
ATOM 688 O O . GLU A 1 83 ? -4.713 1.575 -11.584 1.00 95.44 83 GLU A O 1
ATOM 693 N N . GLN A 1 84 ? -3.027 2.240 -12.915 1.00 92.12 84 GLN A N 1
ATOM 694 C CA . GLN A 1 84 ? -3.191 1.138 -13.871 1.00 92.12 84 GLN A CA 1
ATOM 695 C C . GLN A 1 84 ? -2.869 -0.215 -13.237 1.00 92.12 84 GLN A C 1
ATOM 697 O O . GLN A 1 84 ? -3.648 -1.152 -13.394 1.00 92.12 84 GLN A O 1
ATOM 702 N N . MET A 1 85 ? -1.782 -0.309 -12.466 1.00 95.06 85 MET A N 1
ATOM 703 C CA . MET A 1 85 ? -1.441 -1.524 -11.721 1.00 95.06 85 MET A CA 1
ATOM 704 C C . MET A 1 85 ? -2.578 -1.940 -10.792 1.00 95.06 85 MET A C 1
ATOM 706 O O . MET A 1 85 ? -3.021 -3.083 -10.855 1.00 95.06 85 MET A O 1
ATOM 710 N N . LEU A 1 86 ? -3.122 -1.015 -9.997 1.00 96.62 86 LEU A N 1
ATOM 711 C CA . LEU A 1 86 ? -4.234 -1.311 -9.091 1.00 96.62 86 LEU A CA 1
ATOM 712 C C . LEU A 1 86 ? -5.489 -1.768 -9.850 1.00 96.62 86 LEU A C 1
ATOM 714 O O . LEU A 1 86 ? -6.162 -2.700 -9.406 1.00 96.62 86 LEU A O 1
ATOM 718 N N . ARG A 1 87 ? -5.782 -1.158 -11.008 1.00 93.75 87 ARG A N 1
ATOM 719 C CA . ARG A 1 87 ? -6.898 -1.549 -11.884 1.00 93.75 87 ARG A CA 1
ATOM 720 C C . ARG A 1 87 ? -6.710 -2.953 -12.457 1.00 93.75 87 ARG A C 1
ATOM 722 O O . ARG A 1 87 ? -7.620 -3.766 -12.323 1.00 93.75 87 ARG A O 1
ATOM 729 N N . VAL A 1 88 ? -5.558 -3.241 -13.065 1.00 92.31 88 VAL A N 1
ATOM 730 C CA . VAL A 1 88 ? -5.219 -4.562 -13.633 1.00 92.31 88 VAL A CA 1
ATOM 731 C C . VAL A 1 88 ? -5.271 -5.632 -12.550 1.00 92.31 88 VAL A C 1
ATOM 733 O O . VAL A 1 88 ? -5.831 -6.711 -12.731 1.00 92.31 88 VAL A O 1
ATOM 736 N N . PHE A 1 89 ? -4.765 -5.297 -11.370 1.00 95.06 89 PHE A N 1
ATOM 737 C CA . PHE A 1 89 ? -4.837 -6.145 -10.198 1.00 95.06 89 PHE A CA 1
ATOM 738 C C . PHE A 1 89 ? -6.219 -6.199 -9.569 1.00 95.06 89 PHE A C 1
ATOM 740 O O . PHE A 1 89 ? -6.391 -6.969 -8.635 1.00 95.06 89 PHE A O 1
ATOM 747 N N . GLY A 1 90 ? -7.216 -5.449 -10.037 1.00 95.44 90 GLY A N 1
ATOM 748 C CA . GLY A 1 90 ? -8.569 -5.435 -9.486 1.00 95.44 90 GLY A CA 1
ATOM 749 C C . GLY A 1 90 ? -8.599 -5.147 -7.983 1.00 95.44 90 GLY A C 1
ATOM 750 O O . GLY A 1 90 ? -9.307 -5.837 -7.249 1.00 95.44 90 GLY A O 1
ATOM 751 N N . LEU A 1 91 ? -7.774 -4.204 -7.519 1.00 97.44 91 LEU A N 1
ATOM 752 C CA . LEU A 1 91 ? -7.716 -3.758 -6.129 1.00 97.44 91 LEU A CA 1
ATOM 753 C C . LEU A 1 91 ? -8.468 -2.436 -6.002 1.00 97.44 91 LEU A C 1
ATOM 755 O O . LEU A 1 91 ? -8.030 -1.403 -6.507 1.00 97.44 91 LEU A O 1
ATOM 759 N N . ARG A 1 92 ? -9.616 -2.465 -5.319 1.00 97.62 92 ARG A N 1
ATOM 760 C CA . ARG A 1 92 ? -10.376 -1.245 -5.030 1.00 97.62 92 ARG A CA 1
ATOM 761 C C . ARG A 1 92 ? -9.613 -0.366 -4.038 1.00 97.62 92 ARG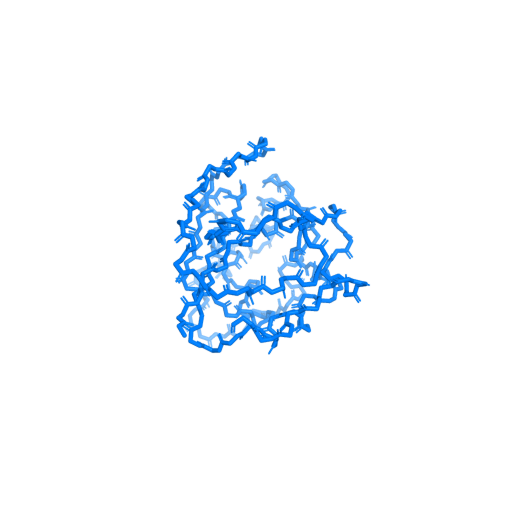 A C 1
ATOM 763 O O . ARG A 1 92 ? -8.969 -0.879 -3.121 1.00 97.62 92 ARG A O 1
ATOM 770 N N . TYR A 1 93 ? -9.743 0.941 -4.197 1.00 98.56 93 TYR A N 1
ATOM 771 C CA . TYR A 1 93 ? -9.258 1.942 -3.258 1.00 98.56 93 TYR A CA 1
ATOM 772 C C . TYR A 1 93 ? -10.127 3.196 -3.355 1.00 98.56 93 TYR A C 1
ATOM 774 O O . TYR A 1 93 ? -10.740 3.449 -4.392 1.00 98.56 93 TYR A O 1
ATOM 782 N N . ASP A 1 94 ? -10.159 3.985 -2.287 1.00 98.56 94 ASP A N 1
ATOM 783 C CA . ASP A 1 94 ? -10.883 5.254 -2.247 1.00 98.56 94 ASP A CA 1
ATOM 784 C C . ASP A 1 94 ? -9.936 6.433 -2.475 1.00 98.56 94 ASP A C 1
ATOM 786 O O . ASP A 1 94 ? -10.291 7.403 -3.143 1.00 98.56 94 ASP A O 1
ATOM 790 N N . GLN A 1 95 ? -8.721 6.369 -1.916 1.00 98.44 95 GLN A N 1
ATOM 791 C CA . GLN A 1 95 ? -7.712 7.427 -2.035 1.00 98.44 95 GLN A CA 1
ATOM 792 C C . GLN A 1 95 ? -6.292 6.858 -2.054 1.00 98.44 95 GLN A C 1
ATOM 794 O O . GLN A 1 95 ? -6.036 5.786 -1.509 1.00 98.44 95 GLN A O 1
ATOM 799 N N . ILE A 1 96 ? -5.355 7.612 -2.635 1.00 98.62 96 ILE A N 1
ATOM 800 C CA . ILE A 1 96 ? -3.917 7.328 -2.572 1.00 98.62 96 ILE A CA 1
ATOM 801 C C . ILE A 1 96 ? -3.177 8.583 -2.102 1.00 98.62 96 ILE A C 1
ATOM 803 O O . ILE A 1 96 ? -3.336 9.660 -2.680 1.00 98.62 96 ILE A O 1
ATOM 807 N N . ILE A 1 97 ? -2.333 8.436 -1.082 1.00 98.25 97 ILE A N 1
ATOM 808 C CA . ILE A 1 97 ? -1.413 9.465 -0.599 1.00 98.25 97 ILE A CA 1
ATOM 809 C C . ILE A 1 97 ? -0.012 9.147 -1.135 1.00 98.25 97 ILE A C 1
ATOM 811 O O . ILE A 1 97 ? 0.664 8.232 -0.657 1.00 98.25 97 ILE A O 1
ATOM 815 N N . PHE A 1 98 ? 0.400 9.907 -2.149 1.00 98.44 98 PHE A N 1
ATOM 816 C CA . PHE A 1 98 ? 1.710 9.807 -2.801 1.00 98.44 98 PHE A CA 1
ATOM 817 C C . PHE A 1 98 ? 2.784 10.639 -2.083 1.00 98.44 98 PHE A C 1
ATOM 819 O O . PHE A 1 98 ? 2.475 11.488 -1.248 1.00 98.44 98 PHE A O 1
ATOM 826 N N . ALA A 1 99 ? 4.045 10.422 -2.468 1.00 97.31 99 ALA A N 1
ATOM 827 C CA . ALA A 1 99 ? 5.200 11.233 -2.082 1.00 97.31 99 ALA A CA 1
ATOM 828 C C . ALA A 1 99 ? 5.438 11.360 -0.560 1.00 97.31 99 ALA A C 1
ATOM 830 O O . ALA A 1 99 ? 5.968 12.362 -0.087 1.00 97.31 99 ALA A O 1
ATOM 831 N N . LEU A 1 100 ? 5.107 10.322 0.219 1.00 96.06 100 LEU A N 1
ATOM 832 C CA . LEU A 1 100 ? 5.323 10.306 1.677 1.00 96.06 100 LEU A CA 1
ATOM 833 C C . LEU A 1 100 ? 6.794 10.117 2.098 1.00 96.06 100 LEU A C 1
ATOM 835 O O . LEU A 1 100 ? 7.122 10.248 3.278 1.00 96.06 100 LEU A O 1
ATOM 839 N N . GLY A 1 101 ? 7.679 9.798 1.150 1.00 91.88 101 GLY A N 1
ATOM 840 C CA . GLY A 1 101 ? 9.070 9.428 1.415 1.00 91.88 101 GLY A CA 1
ATOM 841 C C . GLY A 1 101 ? 9.222 8.023 2.017 1.00 91.88 101 GLY A C 1
ATOM 842 O O . GLY A 1 101 ? 8.255 7.376 2.411 1.00 91.88 101 GLY A O 1
ATOM 843 N N . SER A 1 102 ? 10.461 7.529 2.076 1.00 87.06 102 SER A N 1
ATOM 844 C CA . SER A 1 102 ? 10.793 6.151 2.484 1.00 87.06 102 SER A CA 1
ATOM 845 C C . SER A 1 102 ? 11.171 5.998 3.964 1.00 87.06 102 SER A C 1
ATOM 847 O O . SER A 1 102 ? 11.688 4.957 4.373 1.00 87.06 102 SER A O 1
ATOM 849 N N . ASN A 1 103 ? 10.991 7.050 4.765 1.00 89.62 103 ASN A N 1
ATOM 850 C CA . ASN A 1 103 ? 11.336 7.046 6.185 1.00 89.62 103 ASN A CA 1
ATOM 851 C C . ASN A 1 103 ? 10.290 6.302 7.029 1.00 89.62 103 ASN A C 1
ATOM 853 O O . ASN A 1 103 ? 9.225 5.907 6.556 1.00 89.62 103 ASN A O 1
ATOM 857 N N . LYS A 1 104 ? 10.601 6.113 8.317 1.00 90.69 104 LYS A N 1
ATOM 858 C CA . LYS A 1 104 ? 9.673 5.511 9.282 1.00 90.69 104 LYS A CA 1
ATOM 859 C C . LYS A 1 104 ? 8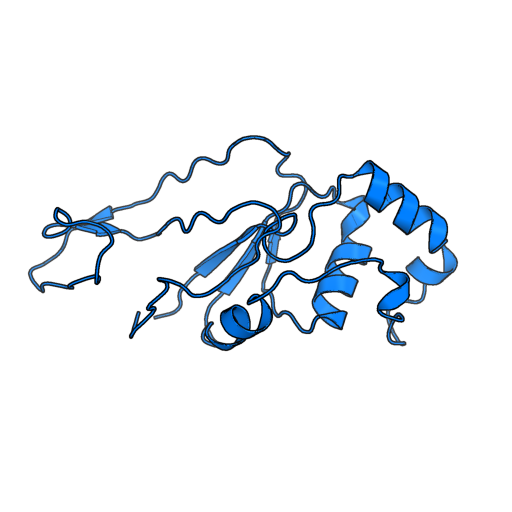.388 6.337 9.385 1.00 90.69 104 LYS A C 1
ATOM 861 O O . LYS A 1 104 ? 8.443 7.564 9.453 1.00 90.69 104 LYS A O 1
ATOM 866 N N . ARG A 1 105 ? 7.251 5.649 9.474 1.00 88.31 105 ARG A N 1
ATOM 867 C CA . ARG A 1 105 ? 5.941 6.252 9.739 1.00 88.31 105 ARG A CA 1
ATOM 868 C C . ARG A 1 105 ? 5.600 6.067 11.213 1.00 88.31 105 ARG A C 1
ATOM 870 O O . ARG A 1 105 ? 5.747 4.971 11.746 1.00 88.31 105 ARG A O 1
ATOM 877 N N . PHE A 1 106 ? 5.162 7.140 11.860 1.00 89.94 106 PHE A N 1
ATOM 878 C CA . PHE A 1 106 ? 4.697 7.115 13.244 1.00 89.94 106 PHE A CA 1
ATOM 879 C C . PHE A 1 106 ? 3.181 7.306 13.248 1.00 89.94 106 PHE A C 1
ATOM 881 O O . PHE A 1 106 ? 2.695 8.332 12.777 1.00 89.94 106 PHE A O 1
ATOM 888 N N . LEU A 1 107 ? 2.444 6.322 13.764 1.00 89.44 107 LEU A N 1
ATOM 889 C CA . LEU A 1 107 ? 1.004 6.429 13.990 1.00 89.44 107 LEU A CA 1
ATOM 890 C C . LEU A 1 107 ? 0.768 6.931 15.417 1.00 89.44 107 LEU A C 1
ATOM 892 O O . LEU A 1 107 ? 1.111 6.251 16.381 1.00 89.44 107 LEU A O 1
ATOM 896 N N . ILE A 1 108 ? 0.175 8.116 15.542 1.00 90.50 108 ILE A N 1
ATOM 897 C CA . ILE A 1 108 ? -0.334 8.645 16.809 1.00 90.50 108 ILE A CA 1
ATOM 898 C C . ILE A 1 108 ? -1.852 8.513 16.742 1.00 90.50 108 ILE A C 1
ATOM 900 O O . ILE A 1 108 ? -2.478 9.124 15.879 1.00 90.50 108 ILE A O 1
ATOM 904 N N . ASN A 1 109 ? -2.429 7.682 17.608 1.00 88.94 109 ASN A N 1
ATOM 905 C CA . ASN A 1 109 ? -3.834 7.298 17.538 1.00 88.94 109 ASN A CA 1
ATOM 906 C C . ASN A 1 109 ? -4.580 7.604 18.846 1.00 88.94 109 ASN A C 1
ATOM 908 O O . ASN A 1 109 ? -4.023 7.459 19.934 1.00 88.94 109 ASN A O 1
ATOM 912 N N . ASP A 1 110 ? -5.851 7.986 18.715 1.00 87.69 110 ASP A N 1
ATOM 913 C CA . ASP A 1 110 ? -6.762 8.183 19.839 1.00 87.69 110 ASP A CA 1
ATOM 914 C C . ASP A 1 110 ? -7.176 6.848 20.481 1.00 87.69 110 ASP A C 1
ATOM 916 O O . ASP A 1 110 ? -7.318 5.816 19.810 1.00 87.69 110 ASP A O 1
ATOM 920 N N . ARG A 1 111 ? -7.393 6.879 21.796 1.00 85.50 111 ARG A N 1
ATOM 921 C CA . ARG A 1 111 ? -7.900 5.747 22.572 1.00 85.50 111 ARG A CA 1
ATOM 922 C C . ARG A 1 111 ? -9.191 6.170 23.249 1.00 85.50 111 ARG A C 1
ATOM 924 O O . ARG A 1 111 ? -9.198 7.047 24.110 1.00 85.50 111 ARG A O 1
ATOM 931 N N . GLU A 1 112 ? -10.280 5.516 22.882 1.00 80.62 112 GLU A 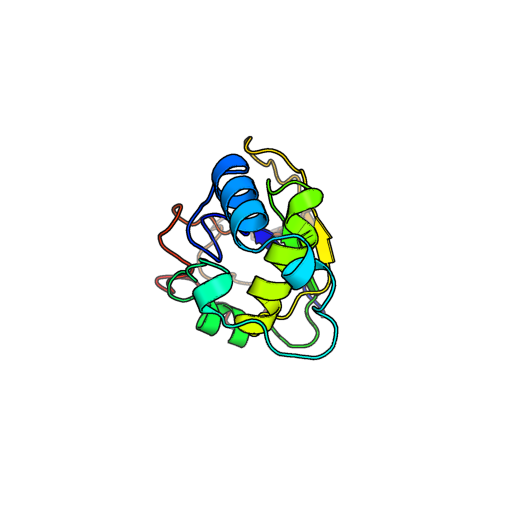N 1
ATOM 932 C CA . GLU A 1 112 ? -11.605 5.848 23.391 1.00 80.62 112 GLU A CA 1
ATOM 933 C C . GLU A 1 112 ? -11.844 5.135 24.735 1.00 80.62 112 GLU A C 1
ATOM 935 O O . GLU A 1 112 ? -11.664 3.914 24.808 1.00 80.62 112 GLU A O 1
ATOM 940 N N . PRO A 1 113 ? -12.228 5.851 25.811 1.00 76.56 113 PRO A N 1
ATOM 941 C CA . PRO A 1 113 ? -12.502 5.230 27.105 1.00 76.56 113 PRO A CA 1
ATOM 942 C C . PRO A 1 113 ? -13.722 4.306 27.023 1.00 76.56 113 PRO A C 1
ATOM 944 O O . PRO A 1 113 ? -14.779 4.688 26.513 1.00 76.56 113 PRO A O 1
ATOM 947 N N . HIS A 1 114 ? -13.601 3.093 27.560 1.00 67.31 114 HIS A N 1
ATOM 948 C CA . HIS A 1 114 ? -14.682 2.110 27.553 1.00 67.31 114 HIS A CA 1
ATOM 949 C C . HIS A 1 114 ? -15.724 2.419 28.644 1.00 67.31 114 HIS A C 1
ATOM 951 O O . HIS A 1 114 ? -15.390 2.555 29.819 1.00 67.31 114 HIS A O 1
ATOM 957 N N . LYS A 1 115 ? -17.018 2.471 28.289 1.00 57.09 115 LYS A N 1
ATOM 958 C CA . LYS A 1 115 ? -18.144 2.578 29.246 1.00 57.09 115 LYS A CA 1
ATOM 959 C C . LYS A 1 115 ? -18.785 1.216 29.569 1.00 57.09 115 LYS A C 1
ATOM 961 O O . LYS A 1 115 ? -20.002 1.084 29.522 1.00 57.09 115 LYS A O 1
ATOM 966 N N . GLY A 1 116 ? -17.976 0.217 29.931 1.00 53.78 116 GLY A N 1
ATOM 967 C CA . GLY A 1 116 ? -18.479 -0.954 30.670 1.00 53.78 116 GLY A CA 1
ATOM 968 C C . GLY A 1 116 ? -18.920 -2.198 29.887 1.00 53.78 116 GLY A C 1
ATOM 969 O O . GLY A 1 116 ? -19.598 -3.036 30.469 1.00 53.78 116 GLY A O 1
ATOM 970 N N . GLU A 1 117 ? -18.506 -2.394 28.636 1.00 49.69 117 GLU A N 1
ATOM 971 C CA . GLU A 1 117 ? -18.621 -3.706 27.970 1.00 49.69 117 GLU A CA 1
ATOM 972 C C . GLU A 1 117 ? -17.239 -4.224 27.570 1.00 49.69 117 GLU A C 1
ATOM 974 O O . GLU A 1 117 ? -16.483 -3.530 26.897 1.00 49.69 117 GLU A O 1
ATOM 979 N N . PHE A 1 118 ? -16.893 -5.432 28.015 1.00 51.22 118 PHE A N 1
ATOM 980 C CA . PHE A 1 118 ? -15.631 -6.093 27.691 1.00 51.22 118 PHE A CA 1
ATOM 981 C C . PHE A 1 118 ? -15.634 -6.514 26.218 1.00 51.22 118 PHE A C 1
ATOM 983 O O . PHE A 1 118 ? -16.314 -7.471 25.854 1.00 51.22 118 PHE A O 1
ATOM 990 N N . ILE A 1 119 ? -14.851 -5.844 25.373 1.00 49.75 119 ILE A N 1
ATOM 991 C CA . ILE A 1 119 ? -14.531 -6.354 24.037 1.00 49.75 119 ILE A CA 1
ATOM 992 C C . ILE A 1 119 ? -13.203 -7.093 24.157 1.00 49.75 119 ILE A C 1
ATOM 994 O O . ILE A 1 119 ? -12.151 -6.492 24.364 1.00 49.75 119 ILE A O 1
ATOM 998 N N . THR A 1 120 ? -13.251 -8.418 24.065 1.00 43.44 120 THR A N 1
ATOM 999 C CA . THR A 1 120 ? -12.039 -9.223 23.946 1.00 43.44 120 THR A CA 1
ATOM 1000 C C . THR A 1 120 ? -11.566 -9.140 22.502 1.00 43.44 120 THR A C 1
ATOM 1002 O O . THR A 1 120 ? -12.086 -9.822 21.627 1.00 43.44 120 THR A O 1
ATOM 1005 N N . TYR A 1 121 ? -10.572 -8.293 22.234 1.00 49.53 121 TYR A N 1
ATOM 1006 C CA . TYR A 1 121 ? -9.747 -8.486 21.047 1.00 49.53 121 TYR A CA 1
ATOM 1007 C C . TYR A 1 121 ? -8.923 -9.754 21.277 1.00 49.53 121 TYR A C 1
ATOM 1009 O O . TYR A 1 121 ? -8.146 -9.788 22.239 1.00 49.53 121 TYR A O 1
ATOM 1017 N N . PRO A 1 122 ? -9.059 -10.802 20.451 1.00 44.72 122 PRO A N 1
ATOM 1018 C CA . PRO A 1 122 ? -8.193 -11.956 20.568 1.00 44.72 122 PRO A CA 1
ATOM 1019 C C . PRO A 1 122 ? -6.767 -11.485 20.241 1.00 44.72 122 PRO A C 1
ATOM 1021 O O . PRO A 1 122 ? -6.446 -11.176 19.100 1.00 44.72 122 PRO A O 1
ATOM 1024 N N . HIS A 1 123 ? -5.917 -11.416 21.266 1.00 45.97 123 HIS A N 1
ATOM 1025 C CA . HIS A 1 123 ? -4.448 -11.420 21.188 1.00 45.97 123 HIS A CA 1
ATOM 1026 C C . HIS A 1 123 ? -3.655 -10.115 21.003 1.00 45.97 123 HIS A C 1
ATOM 1028 O O . HIS A 1 123 ? -2.431 -10.221 20.967 1.00 45.97 123 HIS A O 1
ATOM 1034 N N . ILE A 1 124 ? -4.239 -8.909 20.944 1.00 50.41 124 ILE A N 1
ATOM 1035 C CA . ILE A 1 124 ? -3.397 -7.712 20.696 1.00 50.41 124 ILE A CA 1
ATOM 1036 C C . ILE A 1 124 ? -2.895 -7.020 21.975 1.00 50.41 124 ILE A C 1
ATOM 1038 O O . ILE A 1 124 ? -1.726 -6.647 22.007 1.00 50.41 124 ILE A O 1
ATOM 1042 N N . LEU A 1 125 ? -3.667 -6.905 23.063 1.00 48.47 125 LEU A N 1
ATOM 1043 C CA . LEU A 1 125 ? -3.178 -6.275 24.303 1.00 48.47 125 LEU A CA 1
ATOM 1044 C C . LEU A 1 125 ? -3.899 -6.824 25.545 1.00 48.47 125 LEU A C 1
ATOM 1046 O O . LEU A 1 125 ? -5.055 -6.491 25.793 1.00 48.47 125 LEU A O 1
ATOM 1050 N N . GLU A 1 126 ? -3.196 -7.599 26.376 1.00 48.03 126 GLU A N 1
ATOM 1051 C CA . GLU A 1 126 ? -3.701 -8.108 27.671 1.00 48.03 126 GLU A CA 1
ATOM 1052 C C . GLU A 1 126 ? -4.079 -6.988 28.669 1.00 48.03 126 GLU A C 1
ATOM 1054 O O . GLU A 1 126 ? -4.747 -7.245 29.667 1.00 48.03 126 GLU A O 1
ATOM 1059 N N . SER A 1 127 ? -3.703 -5.731 28.398 1.00 44.41 127 SER A N 1
ATOM 1060 C CA . SER A 1 127 ? -3.988 -4.559 29.239 1.00 44.41 127 SER A CA 1
ATOM 1061 C C . SER A 1 127 ? -5.123 -3.655 28.731 1.00 44.41 127 SER A C 1
ATOM 1063 O O . SER A 1 127 ? -5.445 -2.660 29.381 1.00 44.41 127 SER A O 1
ATOM 1065 N N . ALA A 1 128 ? -5.766 -3.970 27.601 1.00 50.16 128 ALA A N 1
ATOM 1066 C CA . ALA A 1 128 ? -6.783 -3.115 26.974 1.00 50.16 128 ALA A CA 1
ATOM 1067 C C . ALA A 1 128 ? -8.192 -3.250 27.591 1.00 50.16 128 ALA A C 1
ATOM 1069 O O . ALA A 1 128 ? -9.189 -3.238 26.877 1.00 50.16 128 ALA A O 1
ATOM 1070 N N . SER A 1 129 ? -8.302 -3.386 28.916 1.00 55.19 129 SER A N 1
ATOM 1071 C CA . SER A 1 129 ? -9.621 -3.516 29.562 1.00 55.19 129 SER A CA 1
ATOM 1072 C C . SER A 1 129 ? -10.360 -2.180 29.754 1.00 55.19 129 SER A C 1
ATOM 1074 O O . SER A 1 129 ? -11.580 -2.181 29.888 1.00 55.19 129 SER A O 1
ATOM 1076 N N . GLU A 1 130 ? -9.658 -1.039 29.706 1.00 60.38 130 GLU A N 1
ATOM 1077 C CA . GLU A 1 130 ? -10.245 0.292 29.962 1.00 60.38 130 GLU A CA 1
ATOM 1078 C C . GLU A 1 130 ? -10.401 1.179 28.714 1.00 60.38 130 GLU A C 1
ATOM 1080 O O . GLU A 1 130 ? -11.116 2.182 28.755 1.00 60.38 130 GLU A O 1
ATOM 1085 N N . PHE A 1 131 ? -9.760 0.833 27.593 1.00 62.53 131 PHE A N 1
ATOM 1086 C CA . PHE A 1 131 ? -9.714 1.685 26.402 1.00 62.53 131 PHE A CA 1
ATOM 1087 C C . PHE A 1 131 ? -9.775 0.872 25.113 1.00 62.53 131 PHE A C 1
ATOM 1089 O O . PHE A 1 131 ? -9.128 -0.169 24.997 1.00 62.53 131 PHE A O 1
ATOM 1096 N N . LYS A 1 132 ? -10.503 1.400 24.126 1.00 74.25 132 LYS A N 1
ATOM 1097 C CA . LYS A 1 132 ? -10.579 0.880 22.760 1.00 74.25 132 LYS A CA 1
ATOM 1098 C C . LYS A 1 132 ? -9.651 1.681 21.849 1.00 74.25 132 LYS A C 1
ATOM 1100 O O . LYS A 1 132 ? -9.832 2.888 21.681 1.00 74.25 132 LYS A O 1
ATOM 1105 N N . ASP A 1 133 ? -8.685 1.009 21.232 1.00 80.19 133 ASP A N 1
ATOM 1106 C CA . ASP A 1 133 ? -7.809 1.632 20.238 1.00 80.19 133 ASP A CA 1
ATOM 1107 C C . ASP A 1 133 ? -8.586 1.893 18.941 1.00 80.19 133 ASP A C 1
ATOM 1109 O O . ASP A 1 133 ? -9.220 0.994 18.386 1.00 80.19 133 ASP A O 1
ATOM 1113 N N . LYS A 1 134 ? -8.558 3.137 18.453 1.00 84.38 134 LYS A N 1
ATOM 1114 C CA . LYS A 1 134 ? -9.229 3.527 17.198 1.00 84.38 134 LYS A CA 1
ATOM 1115 C C . LYS A 1 134 ? -8.454 3.155 15.931 1.00 84.38 134 LYS A C 1
ATOM 1117 O O . LYS A 1 134 ? -9.038 3.167 14.851 1.00 84.38 134 LYS A O 1
ATOM 1122 N N . ALA A 1 135 ? -7.183 2.789 16.060 1.00 87.06 135 ALA A N 1
ATOM 1123 C CA . ALA A 1 135 ? -6.354 2.271 14.985 1.00 87.06 135 ALA A CA 1
ATOM 1124 C C . ALA A 1 135 ? -5.417 1.181 15.509 1.00 87.06 135 ALA A C 1
ATOM 1126 O O . ALA A 1 135 ? -4.919 1.251 16.633 1.00 87.06 135 ALA A O 1
ATOM 1127 N N . ILE A 1 136 ? -5.151 0.197 14.654 1.00 84.75 136 ILE A N 1
ATOM 1128 C CA . ILE A 1 136 ? -4.266 -0.935 14.924 1.00 84.75 136 ILE A CA 1
ATOM 1129 C C . ILE A 1 136 ? -3.216 -0.961 13.813 1.00 84.75 136 ILE A C 1
ATOM 1131 O O . ILE A 1 136 ? -3.556 -0.869 12.635 1.00 84.75 136 ILE A O 1
ATOM 1135 N N . ALA A 1 137 ? -1.939 -1.070 14.180 1.00 85.31 137 ALA A N 1
ATOM 1136 C CA . ALA A 1 137 ? -0.849 -1.190 13.219 1.00 85.31 137 ALA A CA 1
ATOM 1137 C C . ALA A 1 137 ? -0.514 -2.667 12.979 1.00 85.31 137 ALA A C 1
ATOM 1139 O O . ALA A 1 137 ? -0.066 -3.366 13.888 1.00 85.31 137 ALA A O 1
ATOM 1140 N N . LEU A 1 138 ? -0.699 -3.123 11.742 1.00 85.69 138 LEU A N 1
ATOM 1141 C CA . LEU A 1 138 ? -0.316 -4.460 11.297 1.00 85.69 138 LEU A CA 1
ATOM 1142 C C . LEU A 1 138 ? 1.026 -4.348 10.566 1.00 85.69 138 LEU A C 1
ATOM 1144 O O . LEU A 1 138 ? 1.099 -3.790 9.474 1.00 85.69 138 LEU A O 1
ATOM 1148 N N . ASN A 1 139 ? 2.105 -4.826 11.185 1.00 86.81 139 ASN A N 1
ATOM 1149 C CA . ASN A 1 139 ? 3.425 -4.809 10.558 1.00 86.81 139 ASN A CA 1
ATOM 1150 C C . ASN A 1 139 ? 3.637 -6.092 9.754 1.00 86.81 139 ASN A C 1
ATOM 1152 O O . ASN A 1 139 ? 3.452 -7.188 10.282 1.00 86.81 139 ASN A O 1
ATOM 1156 N N . VAL A 1 140 ? 4.084 -5.946 8.509 1.00 88.94 140 VAL A N 1
ATOM 1157 C CA . VAL A 1 140 ? 4.485 -7.059 7.642 1.00 88.94 140 VAL A CA 1
ATOM 1158 C C . VAL A 1 140 ? 5.937 -6.906 7.212 1.00 88.94 140 VAL A C 1
ATOM 1160 O O . VAL A 1 140 ? 6.484 -5.802 7.156 1.00 88.94 140 VAL A O 1
ATOM 1163 N N . GLU A 1 141 ? 6.586 -8.028 6.920 1.00 91.56 141 GLU A N 1
ATOM 1164 C CA . GLU A 1 141 ? 7.925 -8.017 6.344 1.00 91.56 141 GLU A CA 1
ATOM 1165 C C . GLU A 1 141 ? 7.872 -7.586 4.873 1.00 91.56 141 GLU A C 1
ATOM 1167 O O . GLU A 1 141 ? 7.069 -8.088 4.082 1.00 91.56 141 GLU A O 1
ATOM 1172 N N . ARG A 1 142 ? 8.785 -6.688 4.485 1.00 94.12 142 ARG A N 1
ATOM 1173 C CA . ARG A 1 142 ? 8.913 -6.218 3.101 1.00 94.12 142 ARG A CA 1
ATOM 1174 C C . ARG A 1 142 ? 9.001 -7.402 2.134 1.00 94.12 142 ARG A C 1
ATOM 1176 O O . ARG A 1 142 ? 9.855 -8.272 2.293 1.00 94.12 142 ARG A O 1
ATOM 1183 N N . ASN A 1 143 ? 8.195 -7.367 1.073 1.00 96.50 143 ASN A N 1
ATOM 1184 C CA . ASN A 1 143 ? 8.161 -8.360 -0.006 1.00 96.50 143 ASN A CA 1
ATOM 1185 C C . ASN A 1 143 ? 7.734 -9.774 0.423 1.00 96.50 143 ASN A C 1
ATOM 1187 O O . ASN A 1 143 ? 8.000 -10.724 -0.316 1.00 96.50 143 ASN A O 1
ATOM 1191 N N . ARG A 1 144 ? 7.102 -9.936 1.592 1.00 94.38 144 ARG A N 1
ATOM 1192 C CA . ARG A 1 144 ? 6.515 -11.221 2.011 1.00 94.38 144 ARG A CA 1
ATOM 1193 C C . ARG A 1 144 ? 5.024 -11.339 1.704 1.00 94.38 144 ARG A C 1
ATOM 1195 O O . ARG A 1 144 ? 4.535 -12.456 1.600 1.00 94.38 144 ARG A O 1
ATOM 1202 N N . GLY A 1 145 ? 4.340 -10.215 1.501 1.00 89.00 145 GLY A N 1
ATOM 1203 C CA . GLY A 1 145 ? 2.900 -10.172 1.254 1.00 89.00 145 GLY A CA 1
ATOM 1204 C C . GLY A 1 145 ? 2.063 -10.204 2.530 1.00 89.00 145 GLY A C 1
ATOM 1205 O O . GLY A 1 145 ? 2.585 -10.137 3.643 1.00 89.00 145 GLY A O 1
ATOM 1206 N N . LEU A 1 146 ? 0.748 -10.293 2.350 1.00 89.12 146 LEU A N 1
ATOM 1207 C CA . LEU A 1 146 ? -0.259 -10.286 3.413 1.00 89.12 146 LEU A CA 1
ATOM 1208 C C . LEU A 1 146 ? -0.684 -11.723 3.741 1.00 89.12 146 LEU A C 1
ATOM 1210 O O . LEU A 1 146 ? -1.837 -12.106 3.576 1.00 89.12 146 LEU A O 1
ATOM 1214 N N . ILE A 1 147 ? 0.279 -12.548 4.155 1.00 81.75 147 ILE A N 1
ATOM 1215 C CA . ILE A 1 147 ? 0.041 -13.971 4.423 1.00 81.75 147 ILE A CA 1
ATOM 1216 C C . ILE A 1 147 ? -0.598 -14.143 5.809 1.00 81.75 147 ILE A C 1
ATOM 1218 O O . ILE A 1 147 ? -0.107 -13.637 6.823 1.00 81.75 147 ILE A O 1
ATOM 1222 N N . ASN A 1 148 ? -1.727 -14.852 5.832 1.00 62.16 148 ASN A N 1
ATOM 1223 C CA . ASN A 1 148 ? -2.622 -14.979 6.974 1.00 62.16 148 ASN A CA 1
ATOM 1224 C C . ASN A 1 148 ? -2.174 -16.057 7.974 1.00 62.16 148 ASN A C 1
ATOM 1226 O O . ASN A 1 148 ? -2.748 -17.141 8.025 1.00 62.16 148 ASN A O 1
ATOM 1230 N N . GLU A 1 149 ? -1.151 -15.781 8.784 1.00 53.56 149 GLU A N 1
ATOM 1231 C CA . GLU A 1 149 ? -0.791 -16.712 9.867 1.00 53.56 149 GLU A CA 1
ATOM 1232 C C . GLU A 1 149 ? -1.455 -16.361 11.209 1.00 53.56 149 GLU A C 1
ATOM 1234 O O . GLU A 1 149 ? -1.522 -17.216 12.092 1.00 53.56 149 GLU A O 1
ATOM 1239 N N . LYS A 1 150 ? -1.945 -15.120 11.392 1.00 52.16 150 LYS A N 1
ATOM 1240 C CA . LYS A 1 150 ? -2.495 -14.626 12.677 1.00 52.16 150 LYS A CA 1
ATOM 1241 C C . LYS A 1 150 ? -3.568 -13.527 12.568 1.00 52.16 150 LYS A C 1
ATOM 1243 O O . LYS A 1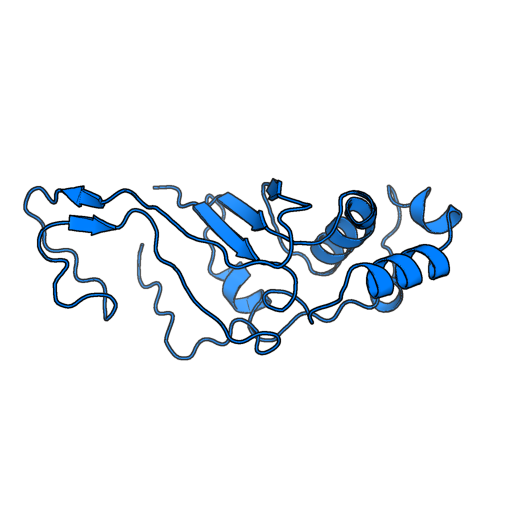 150 ? -3.965 -12.986 13.599 1.00 52.16 150 LYS A O 1
ATOM 1248 N N . TRP A 1 151 ? -4.037 -13.166 11.373 1.00 57.97 151 TRP A N 1
ATOM 1249 C CA . TRP A 1 151 ? -4.990 -12.063 11.210 1.00 57.97 151 TRP A CA 1
ATOM 1250 C C . TRP A 1 151 ? -6.423 -12.597 11.268 1.00 57.97 151 TRP A C 1
ATOM 1252 O O . TRP A 1 151 ? -7.072 -12.827 10.256 1.00 57.97 151 TRP A O 1
ATOM 1262 N N . VAL A 1 152 ? -6.924 -12.839 12.479 1.00 48.81 152 VAL A N 1
ATOM 1263 C CA . VAL A 1 152 ? -8.326 -13.221 12.673 1.00 48.81 152 VAL A CA 1
ATOM 1264 C C . VAL A 1 152 ? -9.143 -11.945 12.880 1.00 48.81 152 VAL A C 1
ATOM 1266 O O . VAL A 1 152 ? -9.334 -11.497 14.009 1.00 48.81 152 VAL A O 1
ATOM 1269 N N . PHE A 1 153 ? -9.643 -11.350 11.794 1.00 53.47 153 PHE A N 1
ATOM 1270 C CA . PHE A 1 153 ? -10.644 -10.276 11.857 1.00 53.47 153 PHE A CA 1
ATOM 1271 C C . PHE A 1 153 ? -12.044 -10.870 12.073 1.00 53.47 153 PHE A C 1
ATOM 1273 O O . PHE A 1 153 ? -12.975 -10.614 11.314 1.00 53.47 153 PHE A O 1
ATOM 1280 N N . THR A 1 154 ? -12.221 -11.733 13.079 1.00 37.97 154 THR A N 1
ATOM 1281 C CA . THR A 1 154 ? -13.562 -12.216 13.425 1.00 37.97 154 THR A CA 1
ATOM 1282 C C . THR A 1 154 ? -14.350 -11.062 14.031 1.00 37.97 154 THR A C 1
ATOM 1284 O O . THR A 1 154 ? -14.213 -10.787 15.219 1.00 37.97 154 THR A O 1
ATOM 1287 N N . HIS A 1 155 ? -15.182 -10.435 13.200 1.00 37.38 155 HIS A N 1
ATOM 1288 C CA . HIS A 1 155 ? -16.211 -9.455 13.556 1.00 37.38 155 HIS A CA 1
ATOM 1289 C C . HIS A 1 155 ? -15.674 -8.176 14.230 1.00 37.38 155 HIS A C 1
ATOM 1291 O O . HIS A 1 155 ? -15.879 -7.965 15.426 1.00 37.38 155 HIS A O 1
ATOM 1297 N N . ILE A 1 156 ? -15.019 -7.308 13.443 1.00 38.78 156 ILE A N 1
ATOM 1298 C CA . ILE A 1 156 ? -14.949 -5.864 13.753 1.00 38.78 156 ILE A CA 1
ATOM 1299 C C . ILE A 1 156 ? -16.314 -5.227 13.467 1.00 38.78 156 ILE A C 1
ATOM 1301 O O . ILE A 1 156 ? -16.912 -5.584 12.429 1.00 38.78 156 ILE A O 1
#

InterPro domains:
  IPR023214 HAD superfamily [G3DSA:3.40.50.1000] (3-131)
  IPR036412 HAD-like superfamily [SSF56784] (4-102)

Foldseek 3Di:
DAAEAEFEPDLAFWPHDDQVVLVVLDVVCPPVNVVPPPDDQDDLVSLPIGTAPPNVVVQVPRDPRYAYEYEYLHAPVSVSSVVSNCVVVVRDHDYYHYNPHDDDDDDDWDWAFDPDDDDDPPPDDPPCRGTDTSDDDDDDGGRNYDDPPDDPPPDD

Radius of gyration: 18.21 Å; chains: 1; bounding box: 34×29×57 Å

Organism: NCBI:txid408172